Protein AF-A0A3P6GFD2-F1 (afdb_monomer)

Nearest PDB structures (foldseek):
  3rst-assembly1_H  TM=5.294E-01  e=6.838E+00  Bacillus subtilis
  7xhz-assembly1_A  TM=5.095E-01  e=4.901E+00  Staphylococcus aureus subsp. aureus Mu50

Radius of gyration: 13.69 Å; Cα contacts (8 Å, |Δi|>4): 119; chains: 1; bounding box: 36×18×38 Å

Solvent-accessible surface area (backbone atoms only — not comparable to full-atom values): 5064 Å² total; per-residue (Å²): 112,66,92,75,50,94,63,91,54,68,49,77,50,52,47,33,46,63,82,73,37,54,74,80,48,20,58,54,50,41,48,54,50,51,50,53,47,42,72,77,38,91,44,46,49,39,46,27,35,29,30,41,39,52,84,73,95,57,52,80,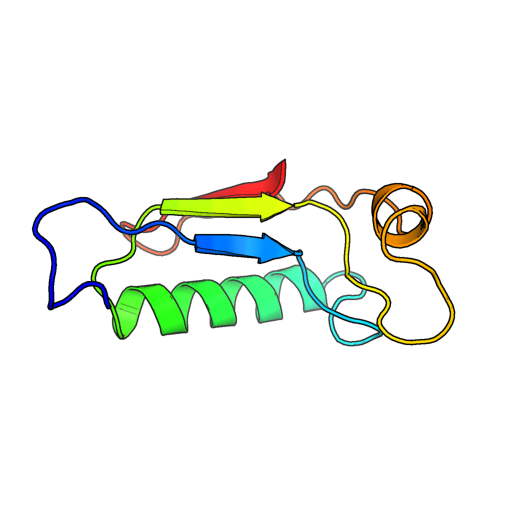71,46,48,73,68,66,51,65,80,52,91,61,78,77,52,75,61,84,92,30,50,47,45,65,88

Secondary structure (DSSP, 8-state):
-GGG-SSPPEEEEES-BTTTT-TTHHHHHHHHHHHHHHHHSS--EEEEESS-B--SS--TTGGGTSSPP-----EEETTEEEEE-

Mean predicted aligned error: 5.41 Å

pLDDT: mean 84.64, std 9.57, range [60.16, 94.62]

Sequence (85 aa):
MSANTNVPVTVKCRIGVDELSGGPKTKFYLGNFVHKVSTLSPTRHFIVHSRKALLGGISPADNRRIPPLTTIAYSNLGNTSYYCL

Organism: Brassica oleracea (NCBI:txid3712)

Foldseek 3Di:
DQVVDPDADEEEEELEEDPCQDDPSSCVVSVVVQVVDVVVDVYQEYEYAQFYAYPPDDDPVCSNPPGDGDDDPWDDPDSHTYDYD

InterPro domains:
  IPR004653 tRNA-dihydrouridine(20/20a) synthase [PTHR42907] (1-74)
  IPR013785 Aldolase-type TIM barrel [G3DSA:3.20.20.70] (1-81)

Structure (mmCIF, N/CA/C/O backbone):
data_AF-A0A3P6GFD2-F1
#
_entry.id   AF-A0A3P6GFD2-F1
#
loop_
_atom_site.group_PDB
_atom_site.id
_atom_site.type_symbol
_atom_site.label_atom_id
_atom_site.label_alt_id
_atom_site.label_comp_id
_atom_site.label_asym_id
_atom_site.label_entity_id
_atom_site.label_seq_id
_atom_site.pdbx_PDB_ins_code
_atom_site.Cartn_x
_atom_site.Cartn_y
_atom_site.Cartn_z
_atom_site.occupancy
_atom_site.B_iso_or_equiv
_atom_site.auth_seq_id
_atom_site.auth_comp_id
_atom_site.auth_asym_id
_atom_site.auth_atom_id
_atom_site.pdbx_PDB_model_num
ATOM 1 N N . MET A 1 1 ? -15.130 4.559 6.769 1.00 69.94 1 MET A N 1
ATOM 2 C CA . MET A 1 1 ? -14.576 3.265 6.300 1.00 69.94 1 MET A CA 1
ATOM 3 C C . MET A 1 1 ? -14.348 2.327 7.479 1.00 69.94 1 MET A C 1
ATOM 5 O O . MET A 1 1 ? -15.248 1.549 7.736 1.00 69.94 1 MET A O 1
ATOM 9 N N . SER A 1 2 ? -13.263 2.431 8.259 1.00 77.38 2 SER A N 1
ATOM 10 C CA . SER A 1 2 ? -13.073 1.574 9.452 1.00 77.38 2 SER A CA 1
ATOM 11 C C . SER A 1 2 ? -14.049 1.875 10.592 1.00 77.38 2 SER A C 1
ATOM 13 O O . SER A 1 2 ? -14.523 0.955 11.234 1.00 77.38 2 SER A O 1
ATOM 15 N N . ALA A 1 3 ? -14.421 3.142 10.792 1.00 81.00 3 ALA A N 1
ATOM 16 C CA . ALA A 1 3 ? -15.404 3.543 11.806 1.00 81.00 3 ALA A CA 1
ATOM 17 C C . ALA A 1 3 ? -16.847 3.063 11.527 1.00 81.00 3 ALA A C 1
ATOM 19 O O . ALA A 1 3 ? -17.707 3.210 12.385 1.00 81.00 3 ALA A O 1
ATOM 20 N N . ASN A 1 4 ? -17.116 2.499 10.342 1.00 88.19 4 ASN A N 1
ATOM 21 C CA . ASN A 1 4 ? -18.461 2.090 9.918 1.00 88.19 4 ASN A CA 1
ATOM 22 C C . ASN A 1 4 ? -18.619 0.559 9.861 1.00 88.19 4 ASN A C 1
ATOM 24 O O . ASN A 1 4 ? -19.563 0.067 9.250 1.00 88.19 4 ASN A O 1
ATOM 28 N N . THR A 1 5 ? -17.673 -0.204 10.413 1.00 89.19 5 THR A N 1
ATOM 29 C CA . THR A 1 5 ? -17.714 -1.671 10.418 1.00 89.19 5 THR A CA 1
ATOM 30 C C . THR A 1 5 ? -17.038 -2.232 11.664 1.00 89.19 5 THR A C 1
ATOM 32 O O . THR A 1 5 ? -16.078 -1.657 12.168 1.00 89.19 5 THR A O 1
ATOM 35 N N . ASN A 1 6 ? -17.514 -3.389 12.123 1.00 88.88 6 ASN A N 1
ATOM 36 C CA . ASN A 1 6 ? -16.899 -4.146 13.217 1.00 88.88 6 ASN A CA 1
ATOM 37 C C . ASN A 1 6 ? -15.852 -5.160 12.718 1.00 88.88 6 ASN A C 1
ATOM 39 O O . ASN A 1 6 ? -15.239 -5.862 13.518 1.00 88.88 6 ASN A O 1
ATOM 43 N N . VAL A 1 7 ? -15.652 -5.264 11.400 1.00 91.75 7 VAL A N 1
ATOM 44 C CA . VAL A 1 7 ? -14.658 -6.164 10.800 1.00 91.75 7 VAL A CA 1
ATOM 45 C C . VAL A 1 7 ? -13.294 -5.462 10.726 1.00 91.75 7 VAL A C 1
ATOM 47 O O . VAL A 1 7 ? -13.243 -4.287 10.349 1.00 91.75 7 VAL A O 1
ATOM 50 N N . PRO A 1 8 ? -12.174 -6.150 11.029 1.00 89.69 8 PRO A N 1
ATOM 51 C CA . PRO A 1 8 ? -10.842 -5.567 10.900 1.00 89.69 8 PRO A CA 1
ATOM 52 C C . PRO A 1 8 ? -10.566 -5.034 9.489 1.00 89.69 8 PRO A C 1
ATOM 54 O O . PRO A 1 8 ? -10.702 -5.752 8.498 1.00 89.69 8 PRO A O 1
ATOM 57 N N . VAL A 1 9 ? -10.126 -3.778 9.401 1.00 91.50 9 VAL A N 1
ATOM 58 C CA . VAL A 1 9 ? -9.696 -3.158 8.140 1.00 91.50 9 VAL A CA 1
ATOM 59 C C . VAL A 1 9 ? -8.181 -3.274 7.999 1.00 91.50 9 VAL A C 1
ATOM 61 O O . VAL A 1 9 ? -7.428 -2.965 8.924 1.00 91.50 9 VAL A O 1
ATOM 64 N N . THR A 1 10 ? -7.738 -3.704 6.819 1.00 92.19 10 THR A N 1
ATOM 65 C CA . THR A 1 10 ? -6.322 -3.871 6.465 1.00 92.19 10 THR A CA 1
ATOM 66 C C . THR A 1 10 ? -5.953 -2.998 5.272 1.00 92.19 10 THR A C 1
ATOM 68 O O . THR A 1 10 ? -6.811 -2.699 4.441 1.00 92.19 10 THR A O 1
ATOM 71 N N . VAL A 1 11 ? -4.673 -2.654 5.128 1.00 94.12 11 VAL A N 1
ATOM 72 C CA . VAL A 1 11 ? -4.166 -1.919 3.958 1.00 94.12 11 VAL A CA 1
ATOM 73 C C . VAL A 1 11 ? -3.251 -2.812 3.132 1.00 94.12 11 VAL A C 1
ATOM 75 O O . VAL A 1 11 ? -2.320 -3.410 3.663 1.00 94.12 11 VAL A O 1
ATOM 78 N N . LYS A 1 12 ? -3.479 -2.852 1.815 1.00 93.44 12 LYS A N 1
ATOM 79 C CA . LYS A 1 12 ? -2.532 -3.409 0.846 1.00 93.44 12 LYS A CA 1
ATOM 80 C C . LYS A 1 12 ? -1.961 -2.291 -0.017 1.00 93.44 12 LYS A C 1
ATOM 82 O O . LYS A 1 12 ? -2.716 -1.606 -0.701 1.00 93.44 12 LYS A O 1
ATOM 87 N N . CYS A 1 13 ? -0.644 -2.111 -0.007 1.00 93.31 13 CYS A N 1
ATOM 88 C CA . CYS A 1 13 ? 0.023 -1.033 -0.744 1.00 93.31 13 CYS A CA 1
ATOM 89 C C . CYS A 1 13 ? 1.313 -1.510 -1.432 1.00 93.31 13 CYS A C 1
ATOM 91 O O . CYS A 1 13 ? 1.636 -2.695 -1.420 1.00 93.31 13 CYS A O 1
ATOM 93 N N . ARG A 1 14 ? 2.021 -0.593 -2.095 1.00 92.44 14 ARG A N 1
ATOM 94 C CA . ARG A 1 14 ? 3.362 -0.802 -2.664 1.00 92.44 14 ARG A CA 1
ATOM 95 C C . ARG A 1 14 ? 4.391 -0.038 -1.832 1.00 92.44 14 ARG A C 1
ATOM 97 O O . ARG A 1 14 ? 4.024 0.901 -1.132 1.00 92.44 14 ARG A O 1
ATOM 104 N N . ILE A 1 15 ? 5.672 -0.382 -1.972 1.00 90.12 15 ILE A N 1
ATOM 105 C CA . ILE A 1 15 ? 6.786 0.313 -1.288 1.00 90.12 15 ILE A CA 1
ATOM 106 C C . ILE A 1 15 ? 6.931 1.797 -1.671 1.00 90.12 15 ILE A C 1
ATOM 108 O O . ILE A 1 15 ? 7.617 2.554 -0.991 1.00 90.12 15 ILE A O 1
ATOM 112 N N . GLY A 1 16 ? 6.281 2.207 -2.759 1.00 89.88 16 GLY A N 1
ATOM 113 C CA . GLY A 1 16 ? 6.140 3.592 -3.175 1.00 89.88 16 GLY A CA 1
ATOM 114 C C . GLY A 1 16 ? 5.814 3.705 -4.659 1.00 89.88 16 GLY A C 1
ATOM 115 O O . GLY A 1 16 ? 5.452 2.713 -5.305 1.00 89.88 16 GLY A O 1
ATOM 116 N N . VAL A 1 17 ? 5.917 4.924 -5.179 1.00 89.31 17 VAL A N 1
ATOM 117 C CA . VAL A 1 17 ? 5.645 5.269 -6.578 1.00 89.31 17 VAL A CA 1
ATOM 118 C C . VAL A 1 17 ? 6.845 5.991 -7.196 1.00 89.31 17 VAL A C 1
ATOM 120 O O . VAL A 1 17 ? 7.556 6.717 -6.499 1.00 89.31 17 VAL A O 1
ATOM 123 N N . ASP A 1 18 ? 7.076 5.754 -8.485 1.00 84.88 18 ASP A N 1
ATOM 124 C CA . ASP A 1 18 ? 8.045 6.429 -9.351 1.00 84.88 18 ASP A CA 1
ATOM 125 C C . ASP A 1 18 ? 9.433 6.620 -8.702 1.00 84.88 18 ASP A C 1
ATOM 127 O O . ASP A 1 18 ? 10.076 5.637 -8.310 1.00 84.88 18 ASP A O 1
ATOM 131 N N . GLU A 1 19 ? 9.935 7.852 -8.605 1.00 71.38 19 GLU A N 1
ATOM 132 C CA . GLU A 1 19 ? 11.235 8.169 -7.988 1.00 71.38 19 GLU A CA 1
ATOM 133 C C . GLU A 1 19 ? 11.153 8.466 -6.486 1.00 71.38 19 GLU A C 1
ATOM 135 O O . GLU A 1 19 ? 12.176 8.560 -5.807 1.00 71.38 19 GLU A O 1
ATOM 140 N N . LEU A 1 20 ? 9.945 8.522 -5.917 1.00 64.38 20 LEU A N 1
ATOM 141 C CA . LEU A 1 20 ? 9.742 8.778 -4.487 1.00 64.38 20 LEU A CA 1
ATOM 142 C C . LEU A 1 20 ? 10.196 7.602 -3.604 1.00 64.38 20 LEU A C 1
ATOM 144 O O . LEU A 1 20 ? 10.146 7.689 -2.385 1.00 64.38 20 LEU A O 1
ATOM 148 N N . SER A 1 21 ? 10.634 6.485 -4.191 1.00 60.16 21 SER A N 1
ATOM 149 C CA . SER A 1 21 ? 10.941 5.236 -3.478 1.00 60.16 21 SER A CA 1
ATOM 150 C C . SER A 1 21 ? 12.167 4.511 -4.047 1.00 60.16 21 SER A C 1
ATOM 152 O O . SER A 1 21 ? 12.116 3.342 -4.423 1.00 60.16 21 SER A O 1
ATOM 154 N N . GLY A 1 22 ? 13.286 5.236 -4.134 1.00 62.31 22 GLY A N 1
ATOM 155 C CA . GLY A 1 22 ? 14.603 4.686 -4.464 1.00 62.31 22 GLY A CA 1
ATOM 156 C C . GLY A 1 22 ? 15.505 4.535 -3.234 1.00 62.31 22 GLY A C 1
ATOM 157 O O . GLY A 1 22 ? 15.679 5.478 -2.457 1.00 62.31 22 GLY A O 1
ATOM 158 N N . GLY A 1 23 ? 16.112 3.356 -3.063 1.00 69.81 23 GLY A N 1
ATOM 159 C CA . GLY A 1 23 ? 17.185 3.133 -2.087 1.00 69.81 23 GLY 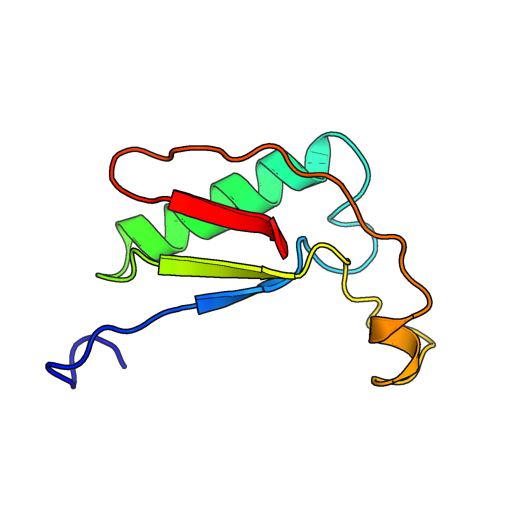A CA 1
ATOM 160 C C . GLY A 1 23 ? 16.774 3.409 -0.626 1.00 69.81 23 GLY A C 1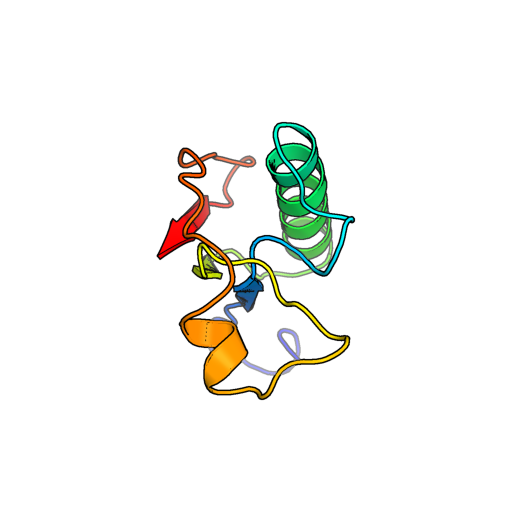
ATOM 161 O O . GLY A 1 23 ? 15.657 3.051 -0.236 1.00 69.81 23 GLY A O 1
ATOM 162 N N . PRO A 1 24 ? 17.634 4.057 0.192 1.00 66.75 24 PRO A N 1
ATOM 163 C CA . PRO A 1 24 ? 17.383 4.298 1.620 1.00 66.75 24 PRO A CA 1
ATOM 164 C C . PRO A 1 24 ? 16.101 5.088 1.916 1.00 66.75 24 PRO A C 1
ATOM 166 O O . PRO A 1 24 ? 15.489 4.914 2.971 1.00 66.75 24 PRO A O 1
ATOM 169 N N . LYS A 1 25 ? 15.659 5.932 0.974 1.00 75.62 25 LYS A N 1
ATOM 170 C CA . LYS A 1 25 ? 14.471 6.779 1.143 1.00 75.62 25 LYS A CA 1
ATOM 171 C C . LYS A 1 25 ? 13.173 5.969 1.185 1.00 75.62 25 LYS A C 1
ATOM 173 O O . LYS A 1 25 ? 12.225 6.375 1.852 1.00 75.62 25 LYS A O 1
ATOM 178 N N . THR A 1 26 ? 13.144 4.797 0.550 1.00 79.12 26 THR A N 1
ATOM 179 C CA . THR A 1 26 ? 11.978 3.898 0.515 1.00 79.12 26 THR A CA 1
ATOM 180 C C . THR A 1 26 ? 11.489 3.543 1.917 1.00 79.12 26 THR A C 1
ATOM 182 O O . THR A 1 26 ? 10.299 3.649 2.205 1.00 79.12 26 THR A O 1
ATOM 185 N N . LYS A 1 27 ? 12.411 3.193 2.825 1.00 78.81 27 LYS A N 1
ATOM 186 C CA . LYS A 1 27 ? 12.076 2.846 4.213 1.00 78.81 27 LYS A CA 1
ATOM 187 C C . LYS A 1 27 ? 11.481 4.036 4.967 1.00 78.81 27 LYS A C 1
ATOM 189 O O . LYS A 1 27 ? 10.530 3.863 5.722 1.00 78.81 27 LYS A O 1
ATOM 194 N N . PHE A 1 28 ? 12.016 5.236 4.747 1.00 83.00 28 PHE A N 1
ATOM 195 C CA . PHE A 1 28 ? 11.524 6.453 5.387 1.00 83.00 28 PHE A CA 1
ATOM 196 C C . PHE A 1 28 ? 10.098 6.793 4.938 1.00 83.00 28 PHE A C 1
ATOM 198 O O . PHE A 1 28 ? 9.223 7.008 5.774 1.00 83.00 28 PHE A O 1
ATOM 205 N N . TYR A 1 29 ? 9.830 6.791 3.629 1.00 86.12 29 TYR A N 1
ATOM 206 C CA . TYR A 1 29 ? 8.497 7.111 3.117 1.00 86.12 29 TYR A CA 1
ATOM 207 C C . TYR A 1 29 ? 7.458 6.052 3.478 1.00 86.12 29 TYR A C 1
ATOM 209 O O . TYR A 1 29 ? 6.367 6.409 3.922 1.00 86.12 29 TYR A O 1
ATOM 217 N N . LEU A 1 30 ? 7.802 4.767 3.351 1.00 88.62 30 LEU A N 1
ATOM 218 C CA . LEU A 1 30 ? 6.915 3.679 3.751 1.00 88.62 30 LEU A CA 1
ATOM 219 C C . LEU A 1 30 ? 6.636 3.719 5.259 1.00 88.62 30 LEU A C 1
ATOM 221 O O . LEU A 1 30 ? 5.481 3.630 5.664 1.00 88.62 30 LEU A O 1
ATOM 225 N N . GLY A 1 31 ? 7.666 3.935 6.082 1.00 88.56 31 GLY A N 1
ATOM 226 C CA . GLY A 1 31 ? 7.518 4.087 7.529 1.00 88.56 31 GLY A CA 1
ATOM 227 C C . GLY A 1 31 ? 6.612 5.261 7.905 1.00 88.56 31 GLY A C 1
ATOM 228 O O . GLY A 1 31 ? 5.694 5.093 8.703 1.00 88.56 31 GLY A O 1
ATOM 229 N N . ASN A 1 32 ? 6.795 6.424 7.273 1.00 90.44 32 ASN A N 1
ATOM 230 C CA . ASN A 1 32 ? 5.937 7.591 7.489 1.00 90.44 32 ASN A CA 1
ATOM 231 C C . ASN A 1 32 ? 4.494 7.354 7.035 1.00 90.44 32 ASN A C 1
ATOM 233 O O . ASN A 1 32 ? 3.562 7.825 7.687 1.00 90.44 32 ASN A O 1
ATOM 237 N N . PHE A 1 33 ? 4.294 6.640 5.927 1.00 91.88 33 PHE A N 1
ATOM 238 C CA . PHE A 1 33 ? 2.965 6.255 5.466 1.00 91.88 33 PHE A CA 1
ATOM 239 C C . PHE A 1 33 ? 2.273 5.347 6.486 1.00 91.88 33 PHE A C 1
ATOM 241 O O . PHE A 1 33 ? 1.167 5.665 6.923 1.00 91.88 33 PHE A O 1
ATOM 248 N N . VAL A 1 34 ? 2.939 4.268 6.916 1.00 92.19 34 VAL A N 1
ATOM 249 C CA . VAL A 1 34 ? 2.396 3.344 7.921 1.00 92.19 34 VAL A CA 1
ATOM 250 C C . VAL A 1 34 ? 2.089 4.090 9.214 1.00 92.19 34 VAL A C 1
ATOM 252 O O . VAL A 1 34 ? 0.973 3.978 9.707 1.00 92.19 34 VAL A O 1
ATOM 255 N N . HIS A 1 35 ? 3.017 4.921 9.701 1.00 92.38 35 HIS A N 1
ATOM 256 C CA . HIS A 1 35 ? 2.832 5.716 10.914 1.00 92.38 35 HIS A CA 1
ATOM 257 C C . HIS A 1 35 ? 1.608 6.638 10.830 1.00 92.38 35 HIS A C 1
ATOM 259 O O . HIS A 1 35 ? 0.783 6.664 11.741 1.00 92.38 35 HIS A O 1
ATOM 265 N N . LYS A 1 36 ? 1.442 7.377 9.725 1.00 94.31 36 LYS A N 1
ATOM 266 C CA . LYS A 1 36 ? 0.274 8.249 9.533 1.00 94.31 36 LYS A CA 1
ATOM 267 C C . LYS A 1 36 ? -1.028 7.452 9.551 1.00 94.31 36 LYS A C 1
ATOM 269 O O . LYS A 1 36 ? -1.966 7.834 10.245 1.00 94.31 36 LYS A O 1
ATOM 274 N N . VAL A 1 37 ? -1.088 6.338 8.820 1.00 93.62 37 VAL A N 1
ATOM 275 C CA . VAL A 1 37 ? -2.302 5.512 8.745 1.00 93.62 37 VAL A CA 1
ATOM 276 C C . VAL A 1 37 ? -2.610 4.849 10.088 1.00 93.62 37 VAL A C 1
ATOM 278 O O . VAL A 1 37 ? -3.772 4.825 10.489 1.00 93.62 37 VAL A O 1
ATOM 281 N N . SER A 1 38 ? -1.609 4.338 10.808 1.00 92.50 38 SER A N 1
ATOM 282 C CA . SER A 1 38 ? -1.806 3.675 12.103 1.00 92.50 38 SER A CA 1
ATOM 283 C C . SER A 1 38 ? -2.198 4.641 13.220 1.00 92.50 38 SER A C 1
ATOM 285 O O . SER A 1 38 ? -2.935 4.256 14.126 1.00 92.50 38 SER A O 1
ATOM 287 N N . THR A 1 39 ? -1.725 5.888 13.166 1.00 92.81 39 THR A N 1
ATOM 288 C CA . THR A 1 39 ? -2.051 6.918 14.165 1.00 92.81 39 THR A CA 1
ATOM 289 C C . THR A 1 39 ? -3.432 7.523 13.921 1.00 92.81 39 THR A C 1
ATOM 291 O O . THR A 1 39 ? -4.159 7.798 14.868 1.00 92.81 39 THR A O 1
ATOM 294 N N . LEU A 1 40 ? -3.824 7.698 12.656 1.00 92.69 40 LEU A N 1
ATOM 295 C CA . LEU A 1 40 ? -5.103 8.316 12.286 1.00 92.69 40 LEU A CA 1
ATOM 296 C C . LEU A 1 40 ? -6.235 7.301 12.071 1.00 92.69 40 LEU A C 1
ATOM 298 O O . LEU A 1 40 ? -7.364 7.690 11.778 1.00 92.69 40 LEU A O 1
ATOM 302 N N . SER A 1 41 ? -5.956 5.998 12.177 1.00 91.19 41 SER A N 1
ATOM 303 C CA . SER A 1 41 ? -6.968 4.954 12.010 1.00 91.19 41 SER A CA 1
ATOM 304 C C . SER A 1 41 ? -6.715 3.729 12.898 1.00 91.19 41 SER A C 1
ATOM 306 O O . SER A 1 41 ? -5.582 3.489 13.312 1.00 91.19 41 SER A O 1
ATOM 308 N N . PRO A 1 42 ? -7.732 2.877 13.132 1.00 90.38 42 PRO A N 1
ATOM 309 C CA . PRO A 1 42 ? -7.567 1.587 13.810 1.00 90.38 42 PRO A CA 1
ATOM 310 C C . PRO A 1 42 ? -6.792 0.527 13.007 1.00 90.38 42 PRO A C 1
ATOM 312 O O . PRO A 1 42 ? -6.613 -0.587 13.487 1.00 90.38 42 PRO A O 1
ATOM 315 N N . THR A 1 43 ? -6.348 0.825 11.782 1.00 91.50 43 THR A N 1
ATOM 316 C CA . THR A 1 43 ? -5.646 -0.139 10.920 1.00 91.50 43 THR A CA 1
ATOM 317 C C . THR A 1 43 ? -4.317 -0.548 11.550 1.00 91.50 43 THR A C 1
ATOM 319 O O . THR A 1 43 ? -3.472 0.305 11.830 1.00 91.50 43 THR A O 1
ATOM 322 N N . ARG A 1 44 ? -4.109 -1.852 11.757 1.00 90.56 44 ARG A N 1
ATOM 323 C CA . ARG A 1 44 ? -2.852 -2.402 12.309 1.00 90.56 44 ARG A CA 1
ATOM 324 C C . ARG A 1 44 ? -2.145 -3.386 11.391 1.00 90.56 44 ARG A C 1
ATOM 326 O O . ARG A 1 44 ? -0.974 -3.669 11.610 1.00 90.56 44 ARG A O 1
ATOM 333 N N . HIS A 1 45 ? -2.832 -3.881 10.365 1.00 90.25 45 HIS A N 1
ATOM 334 C CA . HIS A 1 45 ? -2.292 -4.901 9.481 1.00 90.25 45 HIS A CA 1
ATOM 335 C C . HIS A 1 45 ? -2.075 -4.352 8.070 1.00 90.25 45 HIS A C 1
ATOM 337 O O . HIS A 1 45 ? -3.007 -3.861 7.421 1.00 90.25 45 HIS A O 1
ATOM 343 N N . PHE A 1 46 ? -0.823 -4.439 7.619 1.00 92.62 46 PHE A N 1
ATOM 344 C CA . PHE A 1 46 ? -0.357 -3.901 6.349 1.00 92.62 46 PHE A CA 1
ATOM 345 C C . PHE A 1 46 ? 0.310 -4.996 5.519 1.00 92.62 46 PHE A C 1
ATOM 347 O O . PHE A 1 46 ? 1.268 -5.635 5.958 1.00 92.62 46 PHE A O 1
ATOM 354 N N . ILE A 1 47 ? -0.176 -5.153 4.292 1.00 91.88 47 ILE A N 1
ATOM 355 C CA . ILE A 1 47 ? 0.368 -6.052 3.279 1.00 91.88 47 ILE A CA 1
ATOM 356 C C . ILE A 1 47 ? 1.073 -5.187 2.237 1.00 91.88 47 ILE A C 1
ATOM 358 O O . ILE A 1 47 ? 0.430 -4.511 1.431 1.00 91.88 47 ILE A O 1
ATOM 362 N N . VAL A 1 48 ? 2.399 -5.177 2.246 1.00 91.56 48 VAL A N 1
ATOM 363 C CA . VAL A 1 48 ? 3.181 -4.344 1.331 1.00 91.56 48 VAL A CA 1
ATOM 364 C C . VAL A 1 48 ? 3.674 -5.208 0.185 1.00 91.56 48 VAL A C 1
ATOM 366 O O . VAL A 1 48 ? 4.310 -6.222 0.402 1.00 91.56 48 VAL A O 1
ATOM 369 N N . HIS A 1 49 ? 3.393 -4.819 -1.051 1.00 91.94 49 HIS A N 1
ATOM 370 C CA . HIS A 1 49 ? 4.007 -5.433 -2.219 1.00 91.94 49 HIS A CA 1
ATOM 371 C C . HIS A 1 49 ? 5.395 -4.831 -2.427 1.00 91.94 49 HIS A C 1
ATOM 373 O O . HIS A 1 49 ? 5.520 -3.616 -2.602 1.00 91.94 49 HIS A O 1
ATOM 379 N N . SER A 1 50 ? 6.412 -5.685 -2.484 1.00 90.62 50 SER A N 1
ATOM 380 C CA . SER A 1 50 ? 7.842 -5.350 -2.510 1.00 90.62 50 SER A CA 1
ATOM 381 C C . SER A 1 50 ? 8.327 -4.666 -3.793 1.00 90.62 50 SER A C 1
ATOM 383 O O . SER A 1 50 ? 9.529 -4.537 -4.007 1.00 90.62 50 SER A O 1
ATOM 385 N N . ARG A 1 51 ? 7.420 -4.219 -4.668 1.00 90.38 51 ARG A N 1
ATOM 386 C CA . ARG A 1 51 ? 7.731 -3.478 -5.899 1.00 90.38 51 ARG A CA 1
ATOM 387 C C . ARG A 1 51 ? 7.111 -2.095 -5.851 1.00 90.38 51 ARG A C 1
ATOM 389 O O . ARG A 1 51 ? 5.949 -1.946 -5.465 1.00 90.38 51 ARG A O 1
ATOM 396 N N . LYS A 1 52 ? 7.849 -1.089 -6.320 1.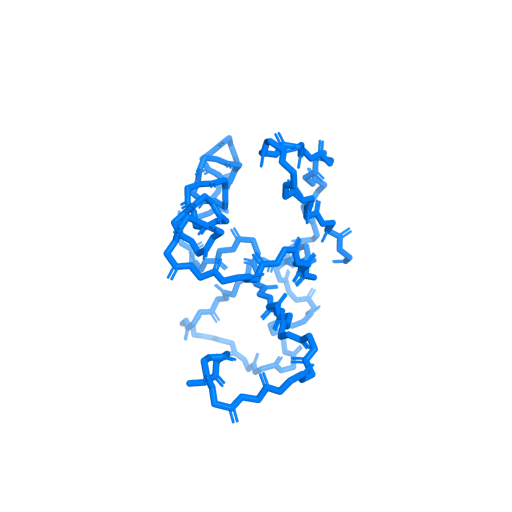00 89.94 52 LYS A N 1
ATOM 397 C CA . LYS A 1 52 ? 7.293 0.251 -6.544 1.00 89.94 52 LYS A CA 1
ATOM 398 C C . LYS A 1 52 ? 6.289 0.244 -7.697 1.00 89.94 52 LYS A C 1
ATOM 400 O O . LYS A 1 52 ? 6.302 -0.654 -8.538 1.00 89.94 52 LYS A O 1
ATOM 405 N N . ALA A 1 53 ? 5.374 1.203 -7.722 1.00 91.94 53 ALA A N 1
ATOM 406 C CA . ALA A 1 53 ? 4.528 1.468 -8.885 1.00 91.94 53 ALA A CA 1
ATOM 407 C C . ALA A 1 53 ? 5.229 2.457 -9.813 1.00 91.94 53 ALA A C 1
ATOM 409 O O . ALA A 1 53 ? 5.696 3.488 -9.348 1.00 91.94 53 ALA A O 1
ATOM 410 N N . LEU A 1 54 ? 5.299 2.137 -11.102 1.00 91.25 54 LEU A N 1
ATOM 411 C CA . LEU A 1 54 ? 5.690 3.079 -12.145 1.00 91.25 54 LEU A CA 1
ATOM 412 C C . LEU A 1 54 ? 4.409 3.550 -12.830 1.00 91.25 54 LEU A C 1
ATOM 414 O O . LEU A 1 54 ? 3.759 2.758 -13.510 1.00 91.25 54 LEU A O 1
ATOM 418 N N . LEU A 1 55 ? 3.993 4.789 -12.580 1.00 88.69 55 LEU A N 1
ATOM 419 C CA . LEU A 1 55 ? 2.722 5.315 -13.092 1.00 88.69 55 LEU A CA 1
ATOM 420 C C . LEU A 1 55 ? 2.858 5.890 -14.507 1.00 88.69 55 LEU A C 1
ATOM 422 O O . LEU A 1 55 ? 1.867 5.985 -15.226 1.00 88.69 55 LEU A O 1
ATOM 426 N N . GLY A 1 56 ? 4.081 6.212 -14.929 1.00 81.56 56 GLY A N 1
ATOM 427 C CA . GLY A 1 56 ? 4.398 6.610 -16.297 1.00 81.56 56 GLY A CA 1
ATOM 428 C C . GLY A 1 56 ? 4.947 5.449 -17.126 1.00 81.56 56 GLY A C 1
ATOM 429 O O . GLY A 1 56 ? 5.960 4.852 -16.771 1.00 81.56 56 GLY A O 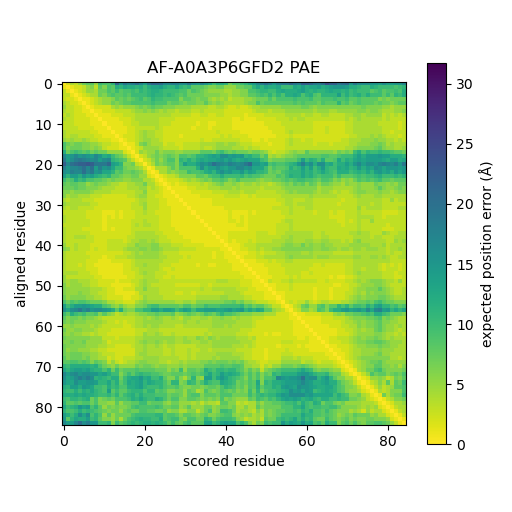1
ATOM 430 N N . GLY A 1 57 ? 4.309 5.159 -18.261 1.00 83.12 57 GLY A N 1
ATOM 431 C CA . GLY A 1 57 ? 4.950 4.437 -19.367 1.00 83.12 57 GLY A CA 1
ATOM 432 C C . GLY A 1 57 ? 4.875 2.907 -19.369 1.00 83.12 57 GLY A C 1
ATOM 433 O O . GLY A 1 57 ? 5.424 2.316 -20.293 1.00 83.12 57 GLY A O 1
ATOM 434 N N . ILE A 1 58 ? 4.204 2.248 -18.411 1.00 91.69 58 ILE A N 1
ATOM 435 C CA . ILE A 1 58 ? 4.031 0.780 -18.437 1.00 91.69 58 ILE A CA 1
ATOM 436 C C . ILE A 1 58 ? 2.617 0.324 -18.048 1.00 91.69 58 ILE A C 1
ATOM 438 O O . ILE A 1 58 ? 1.916 0.986 -17.281 1.00 91.69 58 ILE A O 1
ATOM 442 N N . SER A 1 59 ? 2.201 -0.846 -18.545 1.00 93.44 59 SER A N 1
ATOM 443 C CA . SER A 1 59 ? 0.884 -1.421 -18.244 1.00 93.44 59 SER A CA 1
ATOM 444 C C . SER A 1 59 ? 0.768 -1.910 -16.785 1.00 93.44 59 SER A C 1
ATOM 446 O O . SER A 1 59 ? 1.779 -2.157 -16.118 1.00 93.44 59 SER A O 1
ATOM 448 N N . PRO A 1 60 ? -0.451 -2.142 -16.252 1.00 91.50 60 PRO A N 1
ATOM 449 C CA . PRO A 1 60 ? -0.635 -2.765 -14.936 1.00 91.50 60 PRO A CA 1
ATOM 450 C C . PRO A 1 60 ? -0.011 -4.165 -14.813 1.00 91.50 60 PRO A C 1
ATOM 452 O O . PRO A 1 60 ? 0.433 -4.560 -13.729 1.00 91.50 60 PRO A O 1
ATOM 455 N N . ALA A 1 61 ? 0.027 -4.930 -15.910 1.00 93.12 61 ALA A N 1
ATOM 456 C CA . ALA A 1 61 ? 0.669 -6.241 -15.948 1.00 93.12 61 ALA A CA 1
ATOM 457 C C . ALA A 1 61 ? 2.193 -6.107 -15.833 1.00 93.12 61 ALA A C 1
ATOM 459 O O . ALA A 1 61 ? 2.808 -6.767 -14.992 1.00 93.12 61 ALA A O 1
ATOM 460 N N . ASP A 1 62 ? 2.774 -5.181 -16.589 1.00 94.62 62 ASP A N 1
ATOM 461 C CA . ASP A 1 62 ? 4.204 -4.875 -16.551 1.00 94.62 62 ASP A CA 1
ATOM 462 C C . ASP A 1 62 ? 4.633 -4.323 -15.197 1.00 94.62 62 ASP A C 1
ATOM 464 O O . ASP A 1 62 ? 5.676 -4.693 -14.663 1.00 94.62 62 ASP A O 1
ATOM 468 N N . ASN A 1 63 ? 3.771 -3.540 -14.552 1.00 92.88 63 ASN A N 1
ATOM 469 C CA . ASN A 1 63 ? 3.970 -3.038 -13.196 1.00 92.88 63 ASN A CA 1
ATOM 470 C C . ASN A 1 63 ? 4.115 -4.141 -12.134 1.00 92.88 63 ASN A C 1
ATOM 472 O O . ASN A 1 63 ? 4.459 -3.836 -10.991 1.00 92.88 63 ASN A O 1
ATOM 476 N N . ARG A 1 64 ? 3.814 -5.406 -12.453 1.00 91.44 64 ARG A N 1
ATOM 477 C CA . ARG A 1 64 ? 4.075 -6.565 -11.581 1.00 91.44 64 ARG A CA 1
ATOM 478 C C . ARG A 1 64 ? 5.394 -7.273 -11.897 1.00 91.44 64 ARG A C 1
ATOM 480 O O . ARG A 1 64 ? 5.867 -8.032 -11.059 1.00 91.44 64 ARG A O 1
ATOM 487 N N . ARG A 1 65 ? 5.982 -7.042 -13.075 1.00 90.88 65 ARG A N 1
ATOM 488 C CA . ARG A 1 65 ? 7.143 -7.790 -13.591 1.00 90.88 65 ARG A CA 1
ATOM 489 C C . ARG A 1 65 ? 8.398 -6.927 -13.733 1.00 90.88 65 ARG A C 1
ATOM 491 O O . ARG A 1 65 ? 9.474 -7.407 -13.391 1.00 90.88 65 ARG A O 1
ATOM 498 N N . ILE A 1 66 ? 8.257 -5.671 -14.163 1.00 92.56 66 ILE A N 1
ATOM 499 C CA . ILE A 1 66 ? 9.371 -4.775 -14.505 1.00 92.56 66 ILE A CA 1
ATOM 500 C C . ILE A 1 66 ? 10.075 -4.184 -13.270 1.00 92.56 66 ILE A C 1
ATOM 502 O O . ILE A 1 66 ? 11.284 -4.370 -13.156 1.00 92.56 66 ILE A O 1
ATOM 506 N N . PRO A 1 67 ? 9.401 -3.500 -12.315 1.00 91.06 67 PRO A N 1
ATOM 507 C CA . PRO A 1 67 ? 10.115 -2.849 -11.211 1.00 91.06 67 PRO A CA 1
ATOM 508 C C . PRO A 1 67 ? 10.690 -3.905 -10.262 1.00 91.06 67 PRO A C 1
ATOM 510 O O . PRO A 1 67 ? 9.911 -4.748 -9.824 1.00 91.06 67 PRO A O 1
ATOM 513 N N . PRO A 1 68 ? 11.985 -3.893 -9.913 1.00 89.56 68 PRO A N 1
ATOM 514 C CA . PRO A 1 68 ? 12.600 -4.968 -9.135 1.00 89.56 68 PRO A CA 1
ATOM 515 C C . PRO A 1 68 ? 11.953 -5.137 -7.754 1.00 89.56 68 PRO A C 1
ATOM 517 O O . PRO A 1 68 ? 11.422 -4.185 -7.173 1.00 89.56 68 PRO A O 1
ATOM 520 N N . LEU A 1 69 ? 12.014 -6.363 -7.223 1.00 88.94 69 LEU A N 1
ATOM 521 C CA . LEU A 1 69 ? 11.671 -6.621 -5.826 1.00 88.94 69 LEU A CA 1
ATOM 522 C C . LEU A 1 69 ? 12.711 -5.952 -4.929 1.00 88.94 69 LEU A C 1
ATOM 524 O O . LEU A 1 69 ? 13.911 -6.061 -5.165 1.0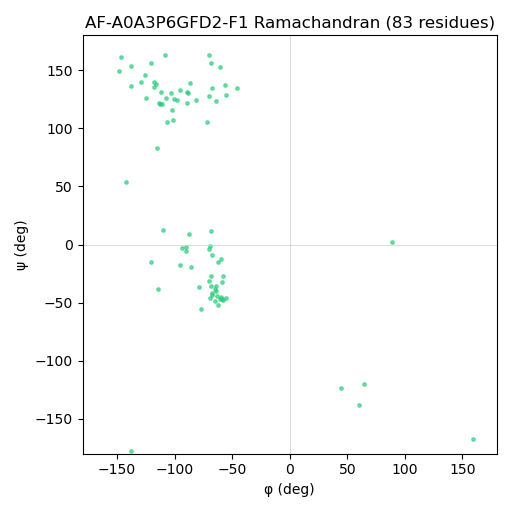0 88.94 69 LEU A O 1
ATOM 528 N N . THR A 1 70 ? 12.240 -5.265 -3.898 1.00 83.81 70 THR A N 1
ATOM 529 C CA . THR A 1 70 ? 13.084 -4.624 -2.896 1.00 83.81 70 THR A CA 1
ATOM 530 C C . THR A 1 70 ? 12.892 -5.327 -1.567 1.00 83.81 70 THR A C 1
ATOM 532 O O . THR A 1 70 ? 11.789 -5.347 -1.021 1.00 83.81 70 THR A O 1
ATOM 535 N N . THR A 1 71 ? 13.981 -5.859 -1.020 1.00 78.94 71 THR A N 1
ATOM 536 C CA . THR A 1 71 ? 13.986 -6.394 0.338 1.00 78.94 71 THR A CA 1
ATOM 537 C C . THR A 1 71 ? 13.911 -5.234 1.319 1.00 78.94 71 THR A C 1
ATOM 539 O O . THR A 1 71 ? 14.886 -4.515 1.532 1.00 78.94 71 THR A O 1
ATOM 542 N N . ILE A 1 72 ? 12.742 -5.041 1.921 1.00 71.81 72 ILE A N 1
ATOM 543 C CA . ILE A 1 72 ? 12.578 -4.140 3.057 1.00 71.81 72 ILE A CA 1
ATOM 544 C C . ILE A 1 72 ? 12.513 -5.019 4.294 1.00 71.81 72 ILE A C 1
ATOM 546 O O . ILE A 1 72 ? 11.606 -5.838 4.432 1.00 71.81 72 ILE A O 1
ATOM 550 N N . ALA A 1 73 ? 13.505 -4.875 5.172 1.00 65.81 73 ALA A N 1
ATOM 551 C CA . ALA A 1 73 ? 13.500 -5.569 6.448 1.00 65.81 73 ALA A CA 1
ATOM 552 C C . ALA A 1 73 ? 12.220 -5.220 7.216 1.00 65.81 73 ALA A C 1
ATOM 554 O O . ALA A 1 73 ? 11.816 -4.053 7.262 1.00 65.81 73 ALA A O 1
ATOM 555 N N . TYR A 1 74 ? 11.611 -6.238 7.822 1.00 63.66 74 TYR A N 1
ATOM 556 C CA . TYR A 1 74 ? 10.501 -6.080 8.749 1.00 63.66 74 TYR A CA 1
ATOM 557 C C . TYR A 1 74 ? 10.799 -4.963 9.753 1.00 63.66 74 TYR A C 1
ATOM 559 O O . TYR A 1 74 ? 11.901 -4.889 10.306 1.00 63.66 74 TYR A O 1
ATOM 567 N N . SER A 1 75 ? 9.825 -4.090 9.996 1.00 68.75 75 SER A N 1
ATOM 568 C CA . SER A 1 75 ? 9.973 -3.070 11.027 1.00 68.75 75 SER A CA 1
ATOM 569 C C . SER A 1 75 ? 8.696 -2.905 11.830 1.00 68.75 75 SER A C 1
ATOM 571 O O . SER A 1 75 ? 7.598 -2.867 11.275 1.00 68.75 75 SER A O 1
ATOM 573 N N . ASN A 1 76 ? 8.880 -2.799 13.143 1.00 66.00 76 ASN A N 1
ATOM 574 C CA . ASN A 1 76 ? 7.826 -2.487 14.091 1.00 66.00 76 ASN A CA 1
ATOM 575 C C . ASN A 1 76 ? 7.733 -0.971 14.260 1.00 66.00 76 ASN A C 1
ATOM 577 O O . ASN A 1 76 ? 8.738 -0.308 14.521 1.00 66.00 76 ASN A O 1
ATOM 581 N N . LEU A 1 77 ? 6.520 -0.440 14.168 1.00 72.31 77 LEU A N 1
ATOM 582 C CA . LEU A 1 77 ? 6.177 0.920 14.574 1.00 72.31 77 LEU A CA 1
ATOM 583 C C . LEU A 1 77 ? 5.190 0.808 15.741 1.00 72.31 77 LEU A C 1
ATOM 585 O O . LEU A 1 77 ? 3.974 0.822 15.555 1.00 72.31 77 LEU A O 1
ATOM 589 N N . GLY A 1 78 ? 5.719 0.616 16.952 1.00 79.50 78 GLY A N 1
ATOM 590 C CA . GLY A 1 78 ? 4.907 0.344 18.141 1.00 79.50 78 GLY A CA 1
ATOM 591 C C . GLY A 1 78 ? 4.158 -0.987 18.020 1.00 79.50 78 GLY A C 1
ATOM 592 O O . GLY A 1 78 ? 4.779 -2.030 17.847 1.00 79.50 78 GLY A O 1
ATOM 593 N N . ASN A 1 79 ? 2.824 -0.944 18.083 1.00 76.00 79 ASN A N 1
ATOM 594 C CA . ASN A 1 79 ? 1.943 -2.108 17.900 1.00 76.00 79 ASN A CA 1
ATOM 595 C C . ASN A 1 79 ? 1.553 -2.371 16.432 1.00 76.00 79 ASN A C 1
ATOM 597 O O . ASN A 1 79 ? 0.646 -3.160 16.171 1.00 76.00 79 ASN A O 1
ATOM 601 N N . THR A 1 80 ? 2.171 -1.662 15.484 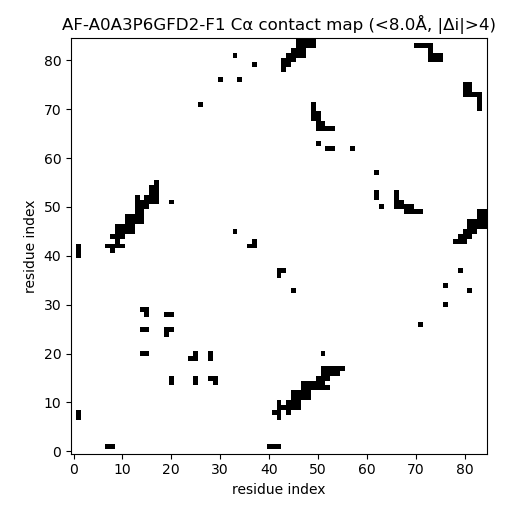1.00 78.12 80 THR A N 1
ATOM 602 C CA . THR A 1 80 ? 1.901 -1.813 14.055 1.00 78.12 80 THR A CA 1
ATOM 603 C C . THR A 1 80 ? 3.064 -2.515 13.375 1.00 78.12 80 THR A C 1
ATOM 605 O O . THR A 1 80 ? 4.211 -2.067 13.441 1.00 78.12 80 THR A O 1
ATOM 608 N N . SER A 1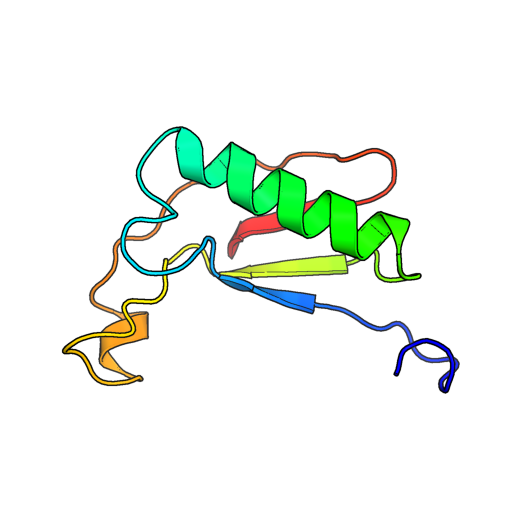 81 ? 2.728 -3.588 12.672 1.00 73.94 81 SER A N 1
ATOM 609 C CA . SER A 1 81 ? 3.655 -4.408 11.906 1.00 73.94 81 SER A CA 1
ATOM 610 C C . SER A 1 81 ? 3.295 -4.322 10.430 1.00 73.94 81 SER A C 1
ATOM 612 O O . SER A 1 81 ? 2.118 -4.371 10.064 1.00 73.94 81 SER A O 1
ATOM 614 N N . TYR A 1 82 ? 4.304 -4.209 9.570 1.00 77.50 82 TYR A N 1
ATOM 615 C CA . TYR A 1 82 ? 4.111 -4.341 8.131 1.00 77.50 82 TYR A CA 1
ATOM 616 C C . TYR A 1 82 ? 5.109 -5.328 7.539 1.00 77.50 82 TYR A C 1
ATOM 6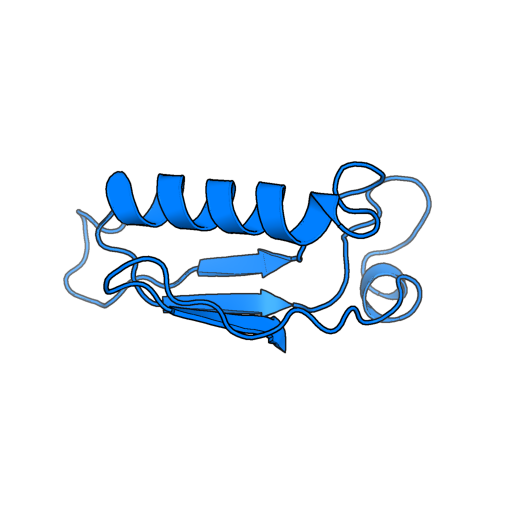18 O O . TYR A 1 82 ? 6.281 -5.365 7.920 1.00 77.50 82 TYR A O 1
ATOM 626 N N . TYR A 1 83 ? 4.614 -6.128 6.599 1.00 71.31 83 TYR A N 1
ATOM 627 C CA . TYR A 1 83 ? 5.374 -7.171 5.922 1.00 71.31 83 TYR A CA 1
ATOM 628 C C . TYR A 1 83 ? 5.440 -6.860 4.431 1.00 71.31 83 TYR A C 1
ATOM 630 O O . TYR A 1 83 ? 4.431 -6.481 3.830 1.00 71.31 83 TYR A O 1
ATOM 638 N N . CYS A 1 84 ? 6.627 -7.021 3.846 1.00 73.31 84 CYS A N 1
ATOM 639 C CA . CYS A 1 84 ? 6.818 -6.979 2.402 1.00 73.31 84 CYS A CA 1
ATOM 640 C C . CYS A 1 84 ? 6.643 -8.394 1.828 1.00 73.31 84 CYS A C 1
ATOM 642 O O . CYS A 1 84 ? 7.359 -9.306 2.238 1.00 73.31 84 CYS A O 1
ATOM 644 N N . LEU A 1 85 ? 5.692 -8.557 0.906 1.00 67.88 85 LEU A N 1
ATOM 645 C CA . LEU A 1 85 ? 5.443 -9.746 0.084 1.00 67.88 85 LEU A CA 1
ATOM 646 C C . LEU A 1 85 ? 5.886 -9.510 -1.363 1.00 67.88 85 LEU A C 1
ATOM 648 O O . LEU A 1 85 ? 5.911 -8.331 -1.804 1.00 67.88 85 LEU A O 1
#